Protein AF-A0A662U596-F1 (afdb_monomer_lite)

Structure (mmCIF, N/CA/C/O backbone):
data_AF-A0A662U596-F1
#
_entry.id   AF-A0A662U596-F1
#
loop_
_atom_site.group_PDB
_atom_site.id
_atom_site.type_symbol
_atom_site.label_atom_id
_atom_site.label_alt_id
_atom_site.label_comp_id
_atom_site.label_asym_id
_atom_site.label_entity_id
_atom_site.label_seq_id
_atom_site.pdbx_PDB_ins_code
_atom_site.Cartn_x
_atom_site.Cartn_y
_atom_site.Cartn_z
_atom_site.occupancy
_atom_site.B_iso_or_equiv
_atom_site.auth_seq_id
_atom_site.auth_comp_id
_atom_site.auth_asym_id
_atom_site.auth_atom_id
_atom_site.pdbx_PDB_model_num
ATOM 1 N N . MET A 1 1 ? 30.416 16.112 -17.778 1.00 75.75 1 MET A N 1
ATOM 2 C CA . MET A 1 1 ? 29.421 15.021 -17.673 1.00 75.75 1 MET A CA 1
ATOM 3 C C . MET A 1 1 ? 28.102 15.541 -18.223 1.00 75.75 1 MET A C 1
ATOM 5 O O . MET A 1 1 ? 27.663 16.583 -17.757 1.00 75.75 1 MET A O 1
ATOM 9 N N . ARG A 1 2 ? 27.517 14.899 -19.242 1.00 86.69 2 ARG A N 1
ATOM 10 C CA . ARG A 1 2 ? 26.223 15.321 -19.804 1.00 86.69 2 ARG A CA 1
ATOM 11 C C . ARG A 1 2 ? 25.107 14.665 -18.990 1.00 86.69 2 ARG A C 1
ATOM 13 O O . ARG A 1 2 ? 25.130 13.453 -18.817 1.00 86.69 2 ARG A O 1
ATOM 20 N N . ILE A 1 3 ? 24.186 15.468 -18.464 1.00 90.62 3 ILE A N 1
ATOM 21 C CA . ILE A 1 3 ? 22.983 14.977 -17.785 1.00 90.62 3 ILE A CA 1
ATOM 22 C C . ILE A 1 3 ? 21.876 14.917 -18.838 1.00 90.62 3 ILE A C 1
ATOM 24 O O . ILE A 1 3 ? 21.585 15.923 -19.483 1.00 90.62 3 ILE A O 1
ATOM 28 N N . ASP A 1 4 ? 21.301 13.736 -19.038 1.00 89.69 4 ASP A N 1
ATOM 29 C CA . ASP A 1 4 ? 20.191 13.491 -19.959 1.00 89.69 4 ASP A CA 1
ATOM 30 C C . ASP A 1 4 ? 19.056 12.715 -19.265 1.00 89.69 4 ASP A C 1
ATOM 32 O O . ASP A 1 4 ? 19.137 12.374 -18.081 1.00 89.69 4 ASP A O 1
ATOM 36 N N . ALA A 1 5 ? 17.978 12.442 -20.004 1.00 78.69 5 ALA A N 1
ATOM 37 C CA . ALA A 1 5 ? 16.797 11.762 -19.479 1.00 78.69 5 ALA A CA 1
ATOM 38 C C . ALA A 1 5 ? 17.093 10.354 -18.926 1.00 78.69 5 ALA A C 1
ATOM 40 O O . ALA A 1 5 ? 16.439 9.927 -17.977 1.00 78.69 5 ALA A O 1
ATOM 41 N N . SER A 1 6 ? 18.086 9.640 -19.469 1.00 80.69 6 SER A N 1
ATOM 42 C CA . SER A 1 6 ? 18.482 8.316 -18.971 1.00 80.69 6 SER A CA 1
ATOM 43 C C . SER A 1 6 ? 19.108 8.423 -17.581 1.00 80.69 6 SER A C 1
ATOM 45 O O . SER A 1 6 ? 18.737 7.682 -16.669 1.00 80.69 6 SER A O 1
ATOM 47 N N . VAL A 1 7 ? 19.995 9.406 -17.388 1.00 84.44 7 VAL A N 1
ATOM 48 C CA . VAL A 1 7 ? 20.622 9.681 -16.086 1.00 84.44 7 VAL A CA 1
ATOM 49 C C . VAL A 1 7 ? 19.566 10.033 -15.035 1.00 84.44 7 VAL A C 1
ATOM 51 O O . VAL A 1 7 ? 19.577 9.461 -13.943 1.00 84.44 7 VAL A O 1
ATOM 54 N N . VAL A 1 8 ? 18.625 10.917 -15.380 1.00 80.69 8 VAL A N 1
ATOM 55 C CA . VAL A 1 8 ? 17.535 11.339 -14.484 1.00 80.69 8 VAL A CA 1
ATOM 56 C C . VAL A 1 8 ? 1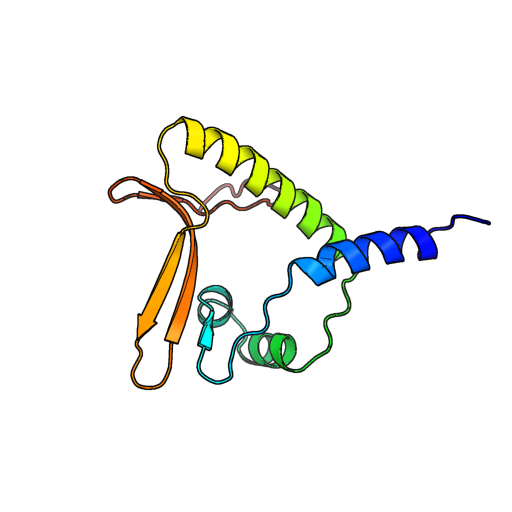6.602 10.169 -14.144 1.00 80.69 8 VAL A C 1
ATOM 58 O O . VAL A 1 8 ? 16.329 9.926 -12.968 1.00 80.69 8 VAL A O 1
ATOM 61 N N . ASN A 1 9 ? 16.176 9.375 -15.133 1.00 77.00 9 ASN A N 1
ATOM 62 C CA . ASN A 1 9 ? 15.366 8.170 -14.898 1.00 77.00 9 ASN A CA 1
ATOM 63 C C . ASN A 1 9 ? 16.097 7.152 -14.009 1.00 77.00 9 ASN A C 1
ATOM 65 O O . ASN A 1 9 ? 15.488 6.517 -13.147 1.00 77.00 9 ASN A O 1
ATOM 69 N N . GLY A 1 10 ? 17.419 7.038 -14.158 1.00 79.00 10 GLY A N 1
ATOM 70 C CA . GLY A 1 10 ? 18.256 6.215 -13.293 1.00 79.00 10 GLY A CA 1
ATOM 71 C C . GLY A 1 10 ? 18.214 6.635 -11.819 1.00 79.00 10 GLY A C 1
ATOM 72 O O . GLY A 1 10 ? 18.292 5.773 -10.942 1.00 79.00 10 GLY A O 1
ATOM 73 N N . TRP A 1 11 ? 18.062 7.928 -11.513 1.00 84.38 11 TRP A N 1
ATOM 74 C CA . TRP A 1 11 ? 17.896 8.402 -10.134 1.00 84.38 11 TRP A CA 1
ATOM 75 C C . TRP A 1 11 ? 16.534 8.020 -9.552 1.00 84.38 11 TRP A C 1
ATOM 77 O O . TRP A 1 11 ? 16.487 7.515 -8.431 1.00 84.38 11 TRP A O 1
ATOM 87 N N . PHE A 1 12 ? 15.452 8.164 -10.321 1.00 76.75 12 PHE A N 1
ATOM 88 C CA . PHE A 1 12 ? 14.113 7.736 -9.898 1.00 76.75 12 PHE A CA 1
ATOM 89 C C . PHE A 1 12 ? 14.047 6.232 -9.623 1.00 76.75 12 PHE A C 1
ATOM 91 O O . PHE A 1 12 ? 13.534 5.815 -8.586 1.00 76.75 12 PHE A O 1
ATOM 98 N N . ILE A 1 13 ? 14.643 5.413 -10.496 1.00 73.75 13 ILE A N 1
ATOM 99 C CA . ILE A 1 13 ? 14.717 3.960 -10.296 1.00 73.75 13 ILE A CA 1
ATOM 100 C C . ILE A 1 13 ? 15.458 3.617 -8.998 1.00 73.75 13 ILE A C 1
ATOM 102 O O . ILE A 1 13 ? 15.009 2.763 -8.233 1.00 73.75 13 ILE A O 1
ATOM 106 N N . LYS A 1 14 ? 16.581 4.294 -8.722 1.00 77.06 14 LYS A N 1
ATOM 107 C CA . LYS A 1 14 ? 17.355 4.099 -7.486 1.00 77.06 14 LYS A CA 1
ATOM 108 C C . LYS A 1 14 ? 16.583 4.519 -6.236 1.00 77.06 14 LYS A C 1
ATOM 110 O O . LYS A 1 14 ? 16.731 3.863 -5.210 1.00 77.06 14 LYS A O 1
ATOM 115 N N . ALA A 1 15 ? 15.792 5.588 -6.311 1.00 77.12 15 ALA A N 1
ATOM 116 C CA . ALA A 1 15 ? 14.938 6.020 -5.210 1.00 77.12 15 ALA A CA 1
ATOM 117 C C . ALA A 1 15 ? 13.840 4.980 -4.922 1.00 77.12 15 ALA A C 1
ATOM 119 O O . ALA A 1 15 ? 13.724 4.528 -3.788 1.00 77.12 15 ALA A O 1
ATOM 120 N N . LEU A 1 16 ? 13.135 4.510 -5.959 1.00 72.19 16 LEU A N 1
ATOM 121 C CA . LEU A 1 16 ? 12.076 3.496 -5.844 1.00 72.19 16 LEU A CA 1
ATOM 122 C C . LEU A 1 16 ? 12.580 2.145 -5.327 1.00 72.19 16 LEU A C 1
ATOM 124 O O . LEU A 1 16 ? 11.883 1.461 -4.584 1.00 72.19 16 LEU A O 1
ATOM 128 N N . ALA A 1 17 ? 13.796 1.743 -5.701 1.00 68.69 17 ALA A N 1
ATOM 129 C CA . ALA A 1 17 ? 14.366 0.472 -5.262 1.00 68.69 17 ALA A CA 1
ATOM 130 C C . ALA A 1 17 ? 14.555 0.383 -3.735 1.00 68.69 17 ALA A C 1
ATOM 132 O O . ALA A 1 17 ? 14.607 -0.722 -3.201 1.00 68.69 17 ALA A O 1
ATOM 133 N N . ARG A 1 18 ? 14.649 1.519 -3.028 1.00 64.88 18 ARG A N 1
ATOM 134 C CA . ARG A 1 18 ? 14.794 1.555 -1.561 1.00 64.88 18 ARG A CA 1
ATOM 135 C C . ARG A 1 18 ? 13.496 1.249 -0.817 1.00 64.88 18 ARG A C 1
ATOM 137 O O . ARG A 1 18 ? 13.557 0.868 0.344 1.00 64.88 18 ARG A O 1
ATOM 144 N N . GLU A 1 19 ? 12.351 1.401 -1.476 1.00 65.06 19 GLU A N 1
ATOM 145 C CA . GLU A 1 19 ? 11.030 1.180 -0.877 1.00 65.06 19 GLU A CA 1
ATOM 146 C C . GLU A 1 19 ? 10.550 -0.275 -1.030 1.00 65.06 19 GLU A C 1
ATOM 148 O O . GLU A 1 19 ? 9.531 -0.664 -0.462 1.00 65.06 19 GLU A O 1
ATOM 153 N N . TYR A 1 20 ? 11.278 -1.113 -1.779 1.00 65.00 20 TYR A N 1
ATOM 154 C CA . TYR A 1 20 ? 10.876 -2.497 -2.011 1.00 65.00 20 TYR A CA 1
ATOM 155 C C . TYR A 1 20 ? 11.204 -3.397 -0.820 1.00 65.00 20 TYR A C 1
ATOM 157 O O . TYR A 1 20 ? 12.366 -3.630 -0.485 1.00 65.00 20 TYR A O 1
ATOM 165 N N . ARG A 1 21 ? 10.161 -3.980 -0.227 1.00 67.62 21 ARG A N 1
ATOM 166 C CA . ARG A 1 21 ? 10.288 -5.045 0.768 1.00 67.62 21 ARG A CA 1
ATOM 167 C C . ARG A 1 21 ? 10.227 -6.408 0.083 1.00 67.62 21 ARG A C 1
ATOM 169 O O . ARG A 1 21 ? 9.312 -6.680 -0.688 1.00 67.62 21 ARG A O 1
ATOM 176 N N . LEU A 1 22 ? 11.179 -7.279 0.405 1.00 67.88 22 LEU A N 1
ATOM 177 C CA . LEU A 1 22 ? 11.106 -8.694 0.052 1.00 67.88 22 LEU A CA 1
ATOM 178 C C . LEU A 1 22 ? 10.349 -9.429 1.161 1.00 67.88 22 LEU A C 1
ATOM 180 O O . LEU A 1 22 ? 10.784 -9.429 2.312 1.00 67.88 22 LEU A O 1
ATOM 184 N N . PHE A 1 23 ? 9.206 -10.019 0.820 1.00 71.69 23 PHE A N 1
ATOM 185 C CA . PHE A 1 23 ? 8.462 -10.891 1.728 1.00 71.69 23 PHE A CA 1
ATOM 186 C C . PHE A 1 23 ? 9.111 -12.272 1.779 1.00 71.69 23 PHE A C 1
ATOM 188 O O . PHE A 1 23 ? 9.638 -12.763 0.777 1.00 71.69 23 PHE A O 1
ATOM 195 N N . THR A 1 24 ? 9.060 -12.911 2.946 1.00 79.38 24 THR A N 1
ATOM 196 C CA . THR A 1 24 ? 9.466 -14.317 3.073 1.00 79.38 24 THR A CA 1
ATOM 197 C C . THR A 1 24 ? 8.470 -15.239 2.358 1.00 79.38 24 THR A C 1
ATOM 199 O O . THR A 1 24 ? 7.358 -14.837 2.006 1.00 79.38 24 THR A O 1
ATOM 202 N N . SER A 1 25 ? 8.843 -16.505 2.142 1.00 80.75 25 SER A N 1
ATOM 203 C CA . SER A 1 25 ? 7.982 -17.470 1.445 1.00 80.75 25 SER A CA 1
ATOM 204 C C . SER A 1 25 ? 6.660 -17.752 2.160 1.00 80.75 25 SER A C 1
ATOM 206 O O . SER A 1 25 ? 5.725 -18.166 1.490 1.00 80.75 25 SER A O 1
ATOM 208 N N . SER A 1 26 ? 6.571 -17.526 3.476 1.00 89.75 26 SER A N 1
ATOM 209 C CA . SER A 1 26 ? 5.369 -17.749 4.295 1.00 89.75 26 SER A CA 1
ATOM 210 C C . SER A 1 26 ? 4.621 -16.463 4.666 1.00 89.75 26 SER A C 1
ATOM 212 O O . SER A 1 26 ? 3.657 -16.505 5.428 1.00 89.75 26 SER A O 1
ATOM 214 N N . GLU A 1 27 ? 5.035 -15.310 4.138 1.00 93.31 27 GLU A N 1
ATOM 215 C CA . GLU A 1 27 ? 4.332 -14.040 4.325 1.00 93.31 27 GLU A CA 1
ATOM 216 C C . GLU A 1 27 ? 3.465 -13.725 3.107 1.00 93.31 27 GLU A C 1
ATOM 218 O O . GLU A 1 27 ? 3.879 -13.913 1.961 1.00 93.31 27 GLU A O 1
ATOM 223 N N . ILE A 1 28 ? 2.265 -13.213 3.358 1.00 92.38 28 ILE A N 1
ATOM 224 C CA . ILE A 1 28 ? 1.335 -12.683 2.362 1.00 92.38 28 ILE A CA 1
ATOM 225 C C . ILE A 1 28 ? 1.019 -11.258 2.786 1.00 92.38 28 ILE A C 1
ATOM 227 O O . ILE A 1 28 ? 0.561 -11.050 3.903 1.00 92.38 28 ILE A O 1
ATOM 231 N N . SER A 1 29 ? 1.278 -10.264 1.940 1.00 92.00 29 SER A N 1
ATOM 232 C CA . SER A 1 29 ? 0.869 -8.900 2.275 1.00 92.00 29 SER A CA 1
ATOM 233 C C . SER A 1 29 ? -0.634 -8.701 2.073 1.00 92.00 29 SER A C 1
ATOM 235 O O . SER A 1 29 ? -1.217 -9.298 1.168 1.00 92.00 29 SER A O 1
ATOM 237 N N . VAL A 1 30 ? -1.267 -7.823 2.857 1.00 92.25 30 VAL A N 1
ATOM 238 C CA . VAL A 1 30 ? -2.678 -7.430 2.650 1.00 92.25 30 VAL A CA 1
ATOM 239 C C . VAL A 1 30 ? -2.899 -6.927 1.219 1.00 92.25 30 VAL A C 1
ATOM 241 O O . VAL A 1 30 ? -3.875 -7.304 0.576 1.00 92.25 30 VAL A O 1
ATOM 244 N N . THR A 1 31 ? -1.942 -6.176 0.668 1.00 89.25 3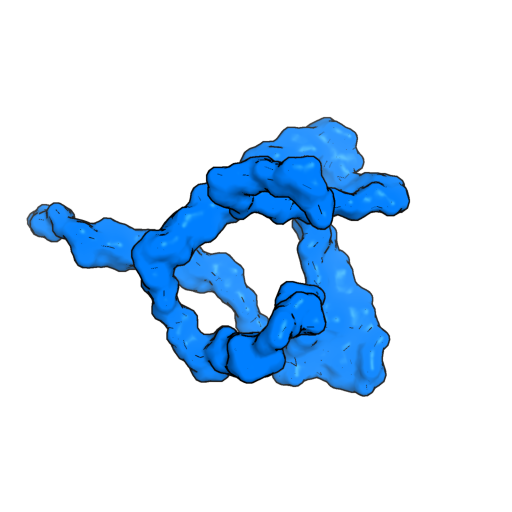1 THR A N 1
ATOM 245 C CA . THR A 1 31 ? -1.961 -5.711 -0.727 1.00 89.25 31 THR A CA 1
ATOM 246 C C . THR A 1 31 ? -1.980 -6.858 -1.739 1.00 89.25 31 THR A C 1
ATOM 248 O O . THR A 1 31 ? -2.651 -6.764 -2.765 1.00 89.25 31 THR A O 1
ATOM 251 N N . GLU A 1 32 ? -1.250 -7.947 -1.484 1.00 90.25 32 GLU A N 1
ATOM 252 C CA . GLU A 1 32 ? -1.285 -9.138 -2.339 1.00 90.25 32 GLU A CA 1
ATOM 253 C C . GLU A 1 32 ? -2.583 -9.924 -2.171 1.00 90.25 32 GLU A C 1
ATOM 255 O O . GLU A 1 32 ? -3.142 -10.369 -3.171 1.00 90.25 32 GLU A O 1
ATOM 260 N N . ALA A 1 33 ? -3.069 -10.066 -0.937 1.00 90.38 33 ALA A N 1
ATOM 261 C CA . ALA A 1 33 ? -4.306 -10.779 -0.631 1.00 90.38 33 ALA A CA 1
ATOM 262 C C . ALA A 1 33 ? -5.540 -10.096 -1.247 1.00 90.38 33 ALA A C 1
ATOM 264 O O . ALA A 1 33 ? -6.433 -10.777 -1.742 1.00 90.38 33 ALA A O 1
ATOM 265 N N . ALA A 1 34 ? -5.565 -8.760 -1.272 1.00 88.44 34 ALA A N 1
ATOM 266 C CA . ALA A 1 34 ? -6.636 -7.964 -1.872 1.00 88.44 34 ALA A CA 1
ATOM 267 C C . ALA A 1 34 ? -6.464 -7.741 -3.388 1.00 88.44 34 ALA A C 1
ATOM 269 O O . ALA A 1 34 ? -7.306 -7.108 -4.029 1.00 88.44 34 ALA A O 1
ATOM 270 N N . ALA A 1 35 ? -5.372 -8.216 -3.998 1.00 85.31 35 ALA A N 1
ATOM 271 C CA . ALA A 1 35 ? -5.134 -7.987 -5.415 1.00 85.31 35 ALA A CA 1
ATOM 272 C C . ALA A 1 35 ? -6.101 -8.820 -6.283 1.00 85.31 35 ALA A C 1
ATOM 274 O O . ALA A 1 35 ? -6.189 -10.033 -6.108 1.00 85.31 35 ALA A O 1
ATOM 275 N N . PRO A 1 36 ? -6.698 -8.244 -7.344 1.00 84.19 36 PRO A N 1
ATOM 276 C CA . PRO A 1 36 ? -7.584 -8.979 -8.254 1.00 84.19 36 PRO A CA 1
ATOM 277 C C . PRO A 1 36 ? -6.874 -10.066 -9.088 1.00 84.19 36 PRO A C 1
ATOM 279 O O . PRO A 1 36 ? -7.514 -10.759 -9.872 1.00 84.19 36 PRO A O 1
ATOM 282 N N . CYS A 1 37 ? -5.544 -10.206 -8.991 1.00 91.94 37 CYS A N 1
ATOM 283 C CA . CYS A 1 37 ? -4.766 -11.121 -9.826 1.00 91.94 37 CYS A CA 1
ATOM 284 C C . CYS A 1 37 ? -3.614 -11.783 -9.057 1.00 91.94 37 CYS A C 1
ATOM 286 O O . CYS A 1 37 ? -2.548 -11.191 -8.861 1.00 91.94 37 CYS A O 1
ATOM 288 N N . LEU A 1 38 ? -3.793 -13.065 -8.724 1.00 89.50 38 LEU A N 1
ATOM 289 C CA . LEU A 1 38 ? -2.780 -13.898 -8.061 1.00 89.50 38 LEU A CA 1
ATOM 290 C C . LEU A 1 38 ? -1.513 -14.080 -8.911 1.00 89.50 38 LEU A C 1
ATOM 292 O O . LEU A 1 38 ? -0.402 -14.096 -8.384 1.00 89.50 38 LEU A O 1
ATOM 296 N N . ARG A 1 39 ? -1.647 -14.146 -10.245 1.00 90.50 39 ARG A N 1
ATOM 297 C CA . ARG A 1 39 ? -0.484 -14.216 -11.151 1.00 90.50 39 ARG A CA 1
ATOM 298 C C . ARG A 1 39 ? 0.383 -12.962 -11.056 1.00 90.50 39 ARG A C 1
ATOM 300 O O . ARG A 1 39 ? 1.606 -13.063 -11.123 1.00 90.50 39 ARG A O 1
ATOM 307 N N . ARG A 1 40 ? -0.234 -11.786 -10.897 1.00 86.88 40 ARG A N 1
ATOM 308 C CA . ARG A 1 40 ? 0.485 -10.522 -10.700 1.00 86.88 40 ARG A CA 1
ATOM 309 C C . ARG A 1 40 ? 1.223 -10.527 -9.363 1.00 86.88 40 ARG A C 1
ATOM 311 O O . ARG A 1 40 ? 2.401 -10.192 -9.349 1.00 86.88 40 ARG A O 1
ATOM 318 N N . ALA A 1 41 ? 0.571 -10.968 -8.285 1.00 86.94 41 ALA A N 1
ATOM 319 C CA . ALA A 1 41 ? 1.212 -11.117 -6.976 1.00 86.94 41 ALA A CA 1
ATOM 320 C C . ALA A 1 41 ? 2.443 -12.043 -7.048 1.00 86.94 41 ALA A C 1
ATOM 322 O O . ALA A 1 41 ? 3.528 -11.656 -6.624 1.00 86.94 41 ALA A O 1
ATOM 323 N N . TYR A 1 42 ? 2.320 -13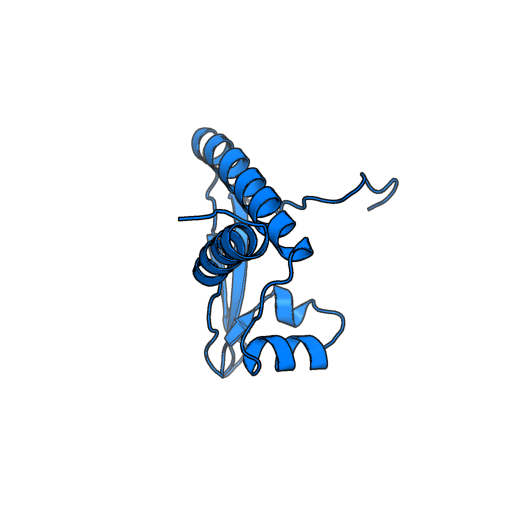.207 -7.698 1.00 87.19 42 TYR A N 1
ATOM 324 C CA . TYR A 1 42 ? 3.451 -14.113 -7.923 1.00 87.19 42 TYR A CA 1
ATOM 325 C C . TYR A 1 42 ? 4.607 -13.440 -8.682 1.00 87.19 42 TYR A C 1
ATOM 327 O O . TYR A 1 42 ? 5.751 -13.476 -8.228 1.00 87.19 42 TYR A O 1
ATOM 335 N N . TYR A 1 43 ? 4.332 -12.787 -9.818 1.00 85.88 43 TYR A N 1
ATOM 336 C CA . TYR A 1 43 ? 5.390 -12.149 -10.609 1.00 85.88 43 TYR A CA 1
ATOM 337 C C . TYR A 1 43 ? 6.051 -10.961 -9.907 1.00 85.88 43 TYR A C 1
ATOM 339 O O . TYR A 1 43 ? 7.244 -10.756 -10.121 1.00 85.88 43 TYR A O 1
ATOM 347 N N . ASN A 1 44 ? 5.333 -10.237 -9.045 1.00 80.94 44 ASN A N 1
ATOM 348 C CA . ASN A 1 44 ? 5.917 -9.182 -8.215 1.00 80.94 44 ASN A CA 1
ATOM 349 C C . ASN A 1 44 ? 6.956 -9.726 -7.219 1.00 80.94 44 ASN A C 1
ATOM 351 O O . ASN A 1 44 ? 7.872 -8.995 -6.852 1.00 80.94 44 ASN A O 1
ATOM 355 N N . ARG A 1 45 ? 6.847 -10.999 -6.807 1.00 82.88 45 ARG A N 1
ATOM 356 C CA . ARG A 1 45 ? 7.825 -11.655 -5.921 1.00 82.88 45 ARG A CA 1
ATOM 357 C C . ARG A 1 45 ? 9.040 -12.197 -6.662 1.00 82.88 45 ARG A C 1
ATOM 359 O O . ARG A 1 45 ? 10.153 -12.104 -6.159 1.00 82.88 45 ARG A O 1
ATOM 366 N N . VAL A 1 46 ? 8.831 -12.814 -7.828 1.00 81.94 46 VAL A N 1
ATOM 367 C CA . VAL A 1 46 ? 9.897 -13.572 -8.512 1.00 81.94 46 VAL A CA 1
ATOM 368 C C . VAL A 1 46 ? 10.654 -12.772 -9.567 1.00 81.94 46 VAL A C 1
ATOM 370 O O . VAL A 1 46 ? 11.750 -13.168 -9.963 1.00 81.94 46 VAL A O 1
ATOM 373 N N . ARG A 1 47 ? 10.092 -11.667 -10.071 1.00 77.25 47 ARG A N 1
ATOM 374 C CA . ARG A 1 47 ? 10.777 -10.830 -11.064 1.00 77.25 47 ARG A CA 1
ATOM 375 C C . ARG A 1 47 ? 11.563 -9.724 -10.384 1.00 77.25 47 ARG A C 1
ATOM 377 O O . ARG A 1 47 ? 11.113 -9.117 -9.418 1.00 77.25 47 ARG A O 1
ATOM 384 N N . ARG A 1 48 ? 12.716 -9.393 -10.968 1.00 66.94 48 ARG A N 1
ATOM 385 C CA . ARG A 1 48 ? 13.422 -8.155 -10.642 1.00 66.94 48 ARG A CA 1
ATOM 386 C C . ARG A 1 48 ? 12.505 -6.984 -10.990 1.00 66.94 48 ARG A C 1
ATOM 388 O O . ARG A 1 48 ? 12.165 -6.810 -12.159 1.00 66.94 48 ARG A O 1
ATOM 395 N N . TYR A 1 49 ? 12.107 -6.208 -9.987 1.00 68.25 49 TYR A N 1
ATOM 396 C CA . TYR A 1 49 ? 11.344 -4.989 -10.215 1.00 68.25 49 TYR A CA 1
ATOM 397 C C . TYR A 1 49 ? 12.197 -4.008 -11.024 1.00 68.25 49 TYR A C 1
ATOM 399 O O . TYR A 1 49 ? 13.308 -3.651 -10.624 1.00 68.25 49 TYR A O 1
ATOM 407 N N . ILE A 1 50 ? 11.687 -3.615 -12.188 1.00 69.50 50 ILE A N 1
ATOM 408 C CA . ILE A 1 50 ? 12.260 -2.569 -13.031 1.00 69.50 50 ILE A CA 1
ATOM 409 C C . ILE A 1 50 ? 11.224 -1.450 -13.028 1.00 69.50 50 ILE A C 1
ATOM 411 O O . ILE A 1 50 ? 10.217 -1.580 -13.726 1.00 69.50 50 ILE A O 1
ATOM 415 N N . PRO A 1 51 ? 11.428 -0.394 -12.224 1.00 67.12 51 PRO A N 1
ATOM 416 C CA . PRO A 1 51 ? 10.481 0.698 -12.165 1.00 67.12 51 PRO A CA 1
ATOM 417 C C . PRO A 1 51 ? 10.376 1.378 -13.530 1.00 67.12 51 PRO A C 1
ATOM 419 O O . PRO A 1 51 ? 11.384 1.729 -14.148 1.00 67.12 51 PRO A O 1
ATOM 422 N N . THR A 1 52 ? 9.153 1.568 -13.997 1.00 71.06 52 THR A N 1
ATOM 423 C CA . THR A 1 52 ? 8.849 2.352 -15.193 1.00 71.06 52 THR A CA 1
ATOM 424 C C . THR A 1 52 ? 8.864 3.853 -14.867 1.00 71.06 52 THR A C 1
ATOM 426 O O . THR A 1 52 ? 8.658 4.232 -13.714 1.00 71.06 52 THR A O 1
ATOM 429 N N . PRO A 1 53 ? 9.048 4.748 -15.856 1.00 68.38 53 PRO A N 1
ATOM 430 C CA . PRO A 1 53 ? 8.961 6.192 -15.620 1.00 68.38 53 PRO A CA 1
ATOM 431 C C . PRO A 1 53 ? 7.629 6.638 -14.997 1.00 68.38 53 PRO A C 1
ATOM 433 O O . PRO A 1 53 ? 7.611 7.539 -14.168 1.00 68.38 53 PRO A O 1
ATOM 436 N N . VAL A 1 54 ? 6.519 5.970 -15.329 1.00 68.94 54 VAL A N 1
ATOM 437 C CA . VAL A 1 54 ? 5.200 6.239 -14.726 1.00 68.94 54 VAL A CA 1
ATOM 438 C C . VAL A 1 54 ? 5.182 5.877 -13.239 1.00 68.94 54 VAL A C 1
ATOM 440 O O . VAL A 1 54 ? 4.540 6.550 -12.439 1.00 68.94 54 VAL A O 1
ATOM 443 N N . GLU A 1 55 ? 5.942 4.861 -12.831 1.00 70.62 55 GLU A N 1
ATOM 444 C CA . GLU A 1 55 ? 6.073 4.491 -11.422 1.00 70.62 55 GLU A CA 1
ATOM 445 C C . GLU A 1 55 ? 6.866 5.513 -10.604 1.00 70.62 55 GLU A C 1
ATOM 447 O O . GLU A 1 55 ? 6.777 5.474 -9.381 1.00 70.62 55 GLU A O 1
ATOM 452 N N . ALA A 1 56 ? 7.546 6.485 -11.227 1.00 69.88 56 ALA A N 1
ATOM 453 C CA . ALA A 1 56 ? 8.091 7.638 -10.509 1.00 69.88 56 ALA A CA 1
ATOM 454 C C . ALA A 1 56 ? 6.992 8.466 -9.818 1.00 69.88 56 ALA A C 1
ATOM 456 O O . ALA A 1 56 ? 7.249 9.060 -8.773 1.00 69.88 56 ALA A O 1
ATOM 457 N N . LEU A 1 57 ? 5.747 8.438 -10.317 1.00 73.19 57 LEU A N 1
ATOM 458 C CA . LEU A 1 57 ? 4.602 9.053 -9.634 1.00 73.19 57 LEU A CA 1
ATOM 459 C C . LEU A 1 57 ? 4.328 8.415 -8.264 1.00 73.19 57 LEU A C 1
ATOM 461 O O . LEU A 1 57 ? 3.812 9.088 -7.374 1.00 73.19 57 LEU A O 1
ATOM 465 N N . LYS A 1 58 ? 4.728 7.151 -8.046 1.00 76.31 58 LYS A N 1
ATOM 466 C CA . LYS A 1 58 ? 4.611 6.504 -6.730 1.00 76.31 58 LYS A CA 1
ATOM 467 C C . LYS A 1 58 ? 5.452 7.217 -5.670 1.00 76.31 58 LYS A C 1
ATOM 469 O O . LYS A 1 58 ? 5.017 7.273 -4.530 1.00 76.31 58 LYS A O 1
ATOM 474 N N . ILE A 1 59 ? 6.587 7.827 -6.041 1.00 77.81 59 ILE A N 1
ATOM 475 C CA . ILE A 1 59 ? 7.392 8.645 -5.112 1.00 77.81 59 ILE A CA 1
ATOM 476 C C . ILE A 1 59 ? 6.593 9.863 -4.653 1.00 77.81 59 ILE A C 1
ATOM 478 O O . ILE A 1 59 ? 6.646 10.231 -3.483 1.00 77.81 59 ILE A O 1
ATOM 482 N N . ILE A 1 60 ? 5.842 10.489 -5.563 1.00 81.38 60 ILE A N 1
ATOM 483 C CA . ILE A 1 60 ? 5.002 11.641 -5.226 1.00 81.38 60 ILE A CA 1
ATOM 484 C C . ILE A 1 60 ? 3.920 11.204 -4.236 1.00 81.38 60 ILE A C 1
ATOM 486 O O . ILE A 1 60 ? 3.782 11.829 -3.190 1.00 81.38 60 ILE A O 1
ATOM 490 N N . GLY A 1 61 ? 3.226 10.096 -4.515 1.00 83.38 61 GLY A N 1
ATOM 491 C CA . GLY A 1 61 ? 2.245 9.521 -3.588 1.00 83.38 61 GLY A CA 1
ATOM 492 C C . GLY A 1 61 ? 2.850 9.182 -2.219 1.00 83.38 61 GLY A C 1
ATOM 493 O O . GLY A 1 61 ? 2.340 9.629 -1.198 1.00 83.38 61 GLY A O 1
ATOM 494 N N . SER A 1 62 ? 3.992 8.486 -2.195 1.00 84.06 62 SER A N 1
ATOM 495 C CA . SER A 1 62 ? 4.754 8.149 -0.977 1.00 84.06 62 SER A CA 1
ATOM 496 C C . SER A 1 62 ? 5.112 9.402 -0.162 1.00 84.06 62 SER A C 1
ATOM 498 O O . SER A 1 62 ? 4.945 9.448 1.061 1.00 84.06 62 SER A O 1
ATOM 500 N N . ARG A 1 63 ? 5.517 10.485 -0.838 1.00 88.62 63 ARG A N 1
ATOM 501 C CA . ARG A 1 63 ? 5.821 11.760 -0.182 1.00 88.62 63 ARG A CA 1
ATOM 502 C C . ARG A 1 63 ? 4.577 12.439 0.386 1.00 88.62 63 ARG A C 1
ATOM 504 O O . ARG A 1 63 ? 4.661 12.994 1.478 1.00 88.62 63 ARG A O 1
ATOM 511 N N . VAL A 1 64 ? 3.450 12.395 -0.325 1.00 89.81 64 VAL A N 1
ATOM 512 C CA . VAL A 1 64 ? 2.166 12.916 0.171 1.00 89.81 64 VAL A CA 1
ATOM 513 C C . VAL A 1 64 ? 1.741 12.168 1.436 1.00 89.81 64 VAL A C 1
ATOM 515 O O . VAL A 1 64 ? 1.436 12.822 2.431 1.00 89.81 64 VAL A O 1
ATOM 518 N N . HIS A 1 65 ? 1.813 10.830 1.442 1.00 91.50 65 HIS A N 1
ATOM 519 C CA . HIS A 1 65 ? 1.547 10.021 2.641 1.00 91.50 65 HIS A CA 1
ATOM 520 C C . HIS A 1 65 ? 2.442 10.459 3.805 1.00 91.50 65 HIS A C 1
ATOM 522 O O . HIS A 1 65 ? 1.937 10.778 4.877 1.00 91.50 65 HIS A O 1
ATOM 528 N N . SER A 1 66 ? 3.755 10.565 3.570 1.00 91.19 66 SER A N 1
ATOM 529 C CA . SER A 1 66 ? 4.726 10.939 4.609 1.00 91.19 66 SER A CA 1
ATOM 530 C C . SER A 1 66 ? 4.397 12.287 5.264 1.00 91.19 66 SER A C 1
ATOM 532 O O . SER A 1 66 ? 4.448 12.412 6.484 1.00 91.19 66 SER A O 1
ATOM 534 N N . VAL A 1 67 ? 4.029 13.296 4.464 1.00 94.69 67 VAL A N 1
ATOM 535 C CA . VAL A 1 67 ? 3.683 14.637 4.969 1.00 94.69 67 VAL A CA 1
ATOM 536 C C . VAL A 1 67 ? 2.397 14.607 5.800 1.00 94.69 67 VAL A C 1
ATOM 538 O O . VAL A 1 67 ? 2.339 15.224 6.860 1.00 94.69 67 VAL A O 1
ATOM 541 N N . ILE A 1 68 ? 1.371 13.873 5.359 1.00 94.69 68 ILE A N 1
ATOM 542 C CA . ILE A 1 68 ? 0.112 13.744 6.111 1.00 94.69 68 ILE A CA 1
ATOM 543 C C . ILE A 1 68 ? 0.348 12.992 7.428 1.00 94.69 68 ILE A C 1
ATOM 545 O O . ILE A 1 68 ? -0.129 13.417 8.478 1.00 94.69 68 ILE A O 1
ATOM 549 N N . GLN A 1 69 ? 1.13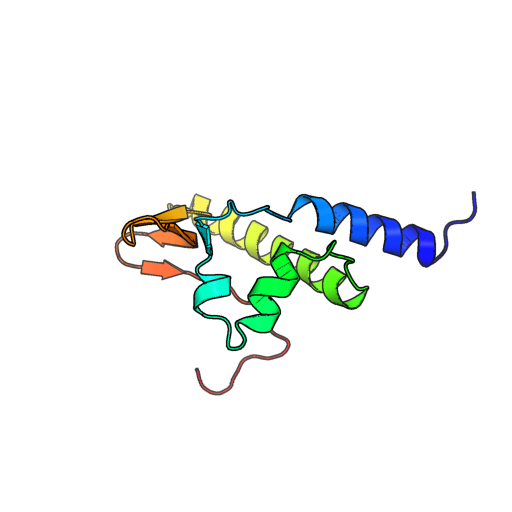1 11.913 7.397 1.00 94.94 69 GLN A N 1
ATOM 550 C CA . GLN A 1 69 ? 1.488 11.140 8.587 1.00 94.94 69 GLN A CA 1
ATOM 551 C C . GLN A 1 69 ? 2.259 11.978 9.621 1.00 94.94 69 GLN A C 1
ATOM 553 O O . GLN A 1 69 ? 2.068 11.788 10.820 1.00 94.94 69 GLN A O 1
ATOM 558 N N . GLU A 1 70 ? 3.109 12.919 9.196 1.00 96.19 70 GLU A N 1
ATOM 559 C CA . GLU A 1 70 ? 3.777 13.855 10.113 1.00 96.19 70 GLU A CA 1
ATOM 560 C C . GLU A 1 70 ? 2.777 14.744 10.865 1.00 96.19 70 GLU A C 1
ATOM 562 O O . GLU A 1 70 ? 2.909 14.903 12.080 1.00 96.19 70 GLU A O 1
ATOM 567 N N . VAL A 1 71 ? 1.755 15.263 10.175 1.00 96.88 71 VAL A N 1
ATOM 568 C CA . VAL A 1 71 ? 0.673 16.041 10.803 1.00 96.88 71 VAL A CA 1
ATOM 569 C C . VAL A 1 71 ? -0.110 15.170 11.784 1.00 96.88 71 VAL A C 1
ATOM 571 O O . VAL A 1 71 ? -0.274 15.544 12.942 1.00 96.88 71 VAL A O 1
ATOM 574 N N . LEU A 1 72 ? -0.536 13.978 11.359 1.00 97.31 72 LEU A N 1
ATOM 575 C CA . LEU A 1 72 ? -1.327 13.075 12.198 1.00 97.31 72 LEU A CA 1
ATOM 576 C C . LEU A 1 72 ? -0.577 12.612 13.446 1.00 97.31 72 LEU A C 1
ATOM 578 O O . LEU A 1 72 ? -1.174 12.517 14.517 1.00 97.31 72 LEU A O 1
ATOM 582 N N . ARG A 1 73 ? 0.737 12.396 13.344 1.00 96.38 73 ARG A N 1
ATOM 583 C CA . ARG A 1 73 ? 1.576 12.114 14.512 1.00 96.38 73 ARG A CA 1
ATOM 584 C C . ARG A 1 73 ? 1.506 13.251 15.538 1.00 96.38 73 ARG A C 1
ATOM 586 O O . ARG A 1 73 ? 1.448 12.981 16.733 1.00 96.38 73 ARG A O 1
ATOM 593 N N . GLY A 1 74 ? 1.478 14.508 15.084 1.00 96.44 74 GLY A N 1
ATOM 594 C CA . GLY A 1 74 ? 1.278 15.682 15.944 1.00 96.44 74 GLY A CA 1
ATOM 595 C C . GLY A 1 74 ? -0.102 15.729 16.613 1.00 96.44 74 GLY A C 1
ATOM 596 O O . GLY A 1 74 ? -0.217 16.181 17.747 1.00 96.44 74 GLY A O 1
ATOM 597 N N . GLU A 1 75 ? -1.120 15.178 15.955 1.00 96.81 75 GLU A N 1
ATOM 598 C CA . GLU A 1 75 ? -2.502 15.047 16.450 1.00 96.81 75 GLU A CA 1
ATOM 599 C C . GLU A 1 75 ? -2.733 13.767 17.293 1.00 96.81 75 GLU A C 1
ATOM 601 O O . GLU A 1 75 ? -3.871 13.394 17.615 1.00 96.81 75 GLU A O 1
ATOM 606 N N . GLY A 1 76 ? -1.655 13.058 17.647 1.00 96.62 76 GLY A N 1
ATOM 607 C CA . GLY A 1 76 ? -1.688 11.871 18.502 1.00 96.62 76 GLY A CA 1
ATOM 608 C C . GLY A 1 76 ? -2.180 10.596 17.815 1.00 96.62 76 GLY A C 1
ATOM 609 O O . GLY A 1 76 ? -2.795 9.764 18.475 1.00 96.62 76 GLY A O 1
ATOM 610 N N . TRP A 1 77 ? -1.966 10.457 16.505 1.00 98.19 77 TRP A N 1
ATOM 611 C CA . TRP A 1 77 ? -2.185 9.200 15.783 1.00 98.19 77 TRP A CA 1
ATOM 612 C C . TRP A 1 77 ? -0.927 8.331 15.777 1.00 98.19 77 TRP A C 1
ATOM 614 O O . TRP A 1 77 ? 0.189 8.837 15.612 1.00 98.19 77 TRP A O 1
ATOM 624 N N . ASP A 1 78 ? -1.122 7.016 15.838 1.00 97.44 78 ASP A N 1
ATOM 625 C CA . ASP A 1 78 ? -0.075 6.046 15.534 1.00 97.44 78 ASP A CA 1
ATOM 626 C C . ASP A 1 78 ? 0.006 5.870 14.016 1.00 97.44 78 ASP A C 1
ATOM 628 O O . ASP A 1 78 ? -0.987 5.549 13.371 1.00 97.44 78 ASP A O 1
ATOM 632 N N . VAL A 1 79 ? 1.178 6.086 13.418 1.00 96.44 79 VAL A N 1
ATOM 633 C CA . VAL A 1 79 ? 1.361 6.031 11.955 1.00 96.44 79 VAL A CA 1
ATOM 634 C C . VAL A 1 79 ? 2.249 4.865 11.540 1.00 96.44 79 VAL A C 1
ATOM 636 O O . VAL A 1 79 ? 3.118 4.445 12.305 1.00 96.44 79 VAL A O 1
ATOM 639 N N . GLU A 1 80 ? 2.063 4.366 10.315 1.00 92.38 80 GLU A N 1
ATOM 640 C CA . GLU A 1 80 ? 2.819 3.233 9.755 1.00 92.38 80 GLU A CA 1
ATOM 641 C C . GLU A 1 80 ? 2.718 1.956 10.623 1.00 92.38 80 GLU A C 1
ATOM 643 O O . GLU A 1 80 ? 3.688 1.208 10.803 1.00 92.38 80 GLU A O 1
ATOM 648 N N . VAL A 1 81 ? 1.527 1.691 11.169 1.00 94.94 81 VAL A N 1
ATOM 649 C CA . VAL A 1 81 ? 1.281 0.623 12.149 1.00 94.94 81 VAL A CA 1
ATOM 650 C C . VAL A 1 81 ? 1.290 -0.742 11.467 1.00 94.94 81 VAL A C 1
ATOM 652 O O . VAL A 1 81 ? 0.424 -1.066 10.653 1.00 94.94 81 VAL A O 1
ATOM 655 N N . GLY A 1 82 ? 2.286 -1.565 11.799 1.00 93.62 82 GLY A N 1
ATOM 656 C CA . GLY A 1 82 ? 2.403 -2.929 11.291 1.00 93.62 82 GLY A CA 1
ATOM 657 C C . GLY A 1 82 ? 1.373 -3.871 11.916 1.00 93.62 82 GLY A C 1
ATOM 658 O O . GLY A 1 82 ? 1.247 -3.934 13.134 1.00 93.62 82 GLY A O 1
ATOM 659 N N . VAL A 1 83 ? 0.696 -4.658 11.081 1.00 92.19 83 VAL A N 1
ATOM 660 C CA . VAL A 1 83 ? -0.284 -5.670 11.502 1.00 92.19 83 VAL A CA 1
ATOM 661 C C . VAL A 1 83 ? 0.161 -7.041 11.002 1.00 92.19 83 VAL A C 1
ATOM 663 O O . VAL A 1 83 ? 0.686 -7.166 9.894 1.00 92.19 83 VAL A O 1
ATOM 666 N N . SER A 1 84 ? -0.034 -8.077 11.816 1.00 94.88 84 SER A N 1
ATOM 667 C CA . SER A 1 84 ? 0.266 -9.462 11.454 1.00 94.88 84 SER A CA 1
ATOM 668 C C . SER A 1 84 ? -0.818 -10.388 11.990 1.00 94.88 84 SER A C 1
ATOM 670 O O . SER A 1 84 ? -1.092 -10.384 13.186 1.00 94.88 84 SER A O 1
ATOM 672 N N . ILE A 1 85 ? -1.385 -11.214 11.114 1.00 95.94 85 ILE A N 1
ATOM 673 C CA . ILE A 1 85 ? -2.381 -12.237 11.443 1.00 95.94 85 ILE A CA 1
ATOM 674 C C . ILE A 1 85 ? -1.789 -13.605 11.090 1.00 95.94 85 ILE A C 1
ATOM 676 O O . ILE A 1 85 ? -1.298 -13.801 9.976 1.00 95.94 85 ILE A O 1
ATOM 680 N N . ASP A 1 86 ? -1.811 -14.539 12.040 1.00 95.81 86 ASP A N 1
ATOM 681 C CA . ASP A 1 86 ? -1.422 -15.934 11.809 1.00 95.81 86 ASP A CA 1
ATOM 682 C C . ASP A 1 86 ? -2.565 -16.691 11.118 1.00 95.81 86 ASP A C 1
ATOM 684 O O . ASP A 1 86 ? -3.713 -16.642 11.559 1.00 95.81 86 ASP A O 1
ATOM 688 N N . LEU A 1 87 ? -2.242 -17.373 10.021 1.00 94.88 87 LEU A N 1
ATOM 689 C CA . LEU A 1 87 ? -3.159 -18.172 9.209 1.00 94.88 87 LEU A CA 1
ATOM 690 C C . LEU A 1 87 ? -2.794 -19.667 9.224 1.00 94.88 87 LEU A C 1
ATOM 692 O O . LEU A 1 87 ? -3.178 -20.403 8.317 1.00 94.88 87 LEU A O 1
ATOM 696 N N . GLY A 1 88 ? -2.031 -20.125 10.221 1.00 89.38 88 GLY A N 1
ATOM 697 C CA . GLY A 1 88 ? -1.652 -21.529 10.361 1.00 89.38 88 GLY A CA 1
ATOM 698 C C . GLY A 1 88 ? -0.553 -21.922 9.375 1.00 89.38 88 GLY A C 1
ATOM 699 O O . GLY A 1 88 ? -0.789 -22.624 8.394 1.00 89.38 88 GLY A O 1
ATOM 700 N N . GLY A 1 89 ? 0.669 -21.453 9.637 1.00 91.06 89 GLY A N 1
ATOM 701 C CA . GLY A 1 89 ? 1.844 -21.687 8.779 1.00 91.06 89 GLY A CA 1
ATOM 702 C C . GLY A 1 89 ? 2.084 -20.595 7.732 1.00 91.06 89 GLY A C 1
ATOM 703 O O . GLY A 1 89 ? 3.129 -20.582 7.080 1.00 91.06 89 GLY A O 1
ATOM 704 N N . TRP A 1 90 ? 1.161 -19.638 7.632 1.00 94.19 90 TRP A N 1
ATOM 705 C CA . TRP A 1 90 ? 1.281 -18.417 6.839 1.00 94.19 90 TRP A CA 1
ATOM 706 C C . TRP A 1 90 ? 1.026 -17.201 7.723 1.00 94.19 90 TRP A C 1
ATOM 708 O O . TRP A 1 90 ? 0.280 -17.284 8.694 1.00 94.19 90 TRP A O 1
ATOM 718 N N . ARG A 1 91 ? 1.610 -16.054 7.373 1.00 96.00 91 ARG A N 1
ATOM 719 C CA . ARG A 1 91 ? 1.334 -14.775 8.038 1.00 96.00 91 ARG A CA 1
ATOM 720 C C . ARG A 1 91 ? 0.774 -13.772 7.043 1.00 96.00 91 ARG A C 1
ATOM 722 O O . ARG A 1 91 ? 1.450 -13.440 6.069 1.00 96.00 91 ARG A O 1
ATOM 729 N N . LEU A 1 92 ? -0.430 -13.269 7.305 1.00 95.25 92 LEU A N 1
ATOM 730 C CA . LEU A 1 92 ? -0.971 -12.105 6.610 1.00 95.25 92 LEU A CA 1
ATOM 731 C C . LEU A 1 92 ? -0.409 -10.848 7.271 1.00 95.25 92 LEU A C 1
ATOM 733 O O . LEU A 1 92 ? -0.691 -10.581 8.436 1.00 95.25 92 LEU A O 1
ATOM 737 N N . VAL A 1 93 ? 0.404 -10.096 6.539 1.00 94.94 93 VAL A N 1
ATOM 738 C CA . VAL A 1 93 ? 1.104 -8.913 7.044 1.00 94.94 93 VAL A CA 1
ATOM 739 C C . VAL A 1 93 ? 0.608 -7.653 6.350 1.00 94.94 93 VAL A C 1
ATOM 741 O O . VAL A 1 93 ? 0.432 -7.611 5.136 1.00 94.94 93 VAL A O 1
ATOM 744 N N . GLY A 1 94 ? 0.390 -6.596 7.113 1.00 93.19 94 GLY A N 1
ATOM 745 C CA . GLY A 1 94 ? -0.094 -5.320 6.609 1.00 93.19 94 GLY A CA 1
ATOM 746 C C . GLY A 1 94 ? 0.592 -4.159 7.298 1.00 93.19 94 GLY A C 1
ATOM 747 O O . GLY A 1 94 ? 1.337 -4.331 8.268 1.00 93.19 94 GLY A O 1
ATOM 748 N N . ARG A 1 95 ? 0.337 -2.968 6.776 1.00 94.00 95 ARG A N 1
ATOM 749 C CA . ARG A 1 95 ? 0.695 -1.720 7.425 1.00 94.00 95 ARG A CA 1
ATOM 750 C C . ARG A 1 95 ? -0.426 -0.729 7.172 1.00 94.00 95 ARG A C 1
ATOM 752 O O . ARG A 1 95 ? -0.709 -0.467 6.011 1.00 94.00 95 ARG A O 1
ATOM 759 N N . ALA A 1 96 ? -1.059 -0.252 8.235 1.00 94.88 96 ALA A N 1
ATOM 760 C CA . ALA A 1 96 ? -1.998 0.856 8.144 1.00 94.88 96 ALA A CA 1
ATOM 761 C C . ALA A 1 96 ? -1.217 2.174 8.089 1.00 94.88 96 ALA A C 1
ATOM 763 O O . ALA A 1 96 ? -0.209 2.313 8.791 1.00 94.88 96 ALA A O 1
ATOM 764 N N . ASP A 1 97 ? -1.684 3.139 7.294 1.00 95.50 97 ASP A N 1
ATOM 765 C CA . ASP A 1 97 ? -1.055 4.462 7.235 1.00 95.50 97 ASP A CA 1
ATOM 766 C C . ASP A 1 97 ? -1.177 5.189 8.585 1.00 95.50 97 ASP A C 1
ATOM 768 O O . ASP A 1 97 ? -0.191 5.756 9.062 1.00 95.50 97 ASP A O 1
ATOM 772 N N . ALA A 1 98 ? -2.358 5.147 9.218 1.00 97.00 98 ALA A N 1
ATOM 773 C CA . ALA A 1 98 ? -2.570 5.657 10.573 1.00 97.00 98 ALA A CA 1
ATOM 774 C C . ALA A 1 98 ? -3.693 4.924 11.327 1.00 97.00 98 ALA A C 1
ATOM 776 O O . ALA A 1 98 ? -4.658 4.453 10.725 1.00 97.00 98 ALA A O 1
ATOM 777 N N . VAL A 1 99 ? -3.575 4.850 12.652 1.00 97.44 99 VAL A N 1
ATOM 778 C CA . VAL A 1 99 ? -4.550 4.245 13.568 1.00 97.44 99 VAL A CA 1
ATOM 779 C C . VAL A 1 99 ? -4.726 5.147 14.788 1.00 97.44 99 VAL A C 1
ATOM 781 O O . VAL A 1 99 ? -3.752 5.691 15.312 1.00 97.44 99 VAL A O 1
ATOM 784 N N . LYS A 1 100 ? -5.970 5.312 15.236 1.00 97.00 100 LYS A N 1
ATOM 785 C CA . LYS A 1 100 ? -6.307 5.960 16.506 1.00 97.00 100 LYS A CA 1
ATOM 786 C C . LYS A 1 100 ? -7.633 5.406 17.006 1.00 97.00 100 LYS A C 1
ATOM 788 O O . LYS A 1 100 ? -8.604 5.389 16.255 1.00 97.00 100 LYS A O 1
ATOM 793 N N . ASP A 1 101 ? -7.656 4.952 18.255 1.00 94.75 101 ASP A N 1
ATOM 794 C CA . ASP A 1 101 ? -8.811 4.284 18.861 1.00 94.75 101 ASP A CA 1
ATOM 795 C C . ASP A 1 101 ? -9.292 3.088 18.007 1.00 94.75 101 ASP A C 1
ATOM 797 O O . ASP A 1 101 ? -8.534 2.139 17.797 1.00 94.75 101 ASP A O 1
ATOM 801 N N . ASP A 1 102 ? -10.525 3.119 17.502 1.00 95.00 102 ASP A N 1
ATOM 802 C CA . ASP A 1 102 ? -11.122 2.117 16.612 1.00 95.00 102 ASP A CA 1
ATOM 803 C C . ASP A 1 102 ? -11.098 2.522 15.125 1.00 95.00 102 ASP A C 1
ATOM 805 O O . ASP A 1 102 ? -11.676 1.840 14.275 1.00 95.00 102 ASP A O 1
ATOM 809 N N . VAL A 1 103 ? -10.398 3.610 14.789 1.00 96.25 103 VAL A N 1
ATOM 810 C CA . VAL A 1 103 ? -10.324 4.161 13.433 1.00 96.25 103 VAL A CA 1
ATOM 811 C C . VAL A 1 103 ? -9.002 3.794 12.766 1.00 96.25 103 VAL A C 1
ATOM 813 O O . VAL A 1 103 ? -7.916 4.060 13.284 1.00 96.25 103 VAL A O 1
ATOM 816 N N . VAL A 1 104 ? -9.103 3.239 11.557 1.00 95.56 104 VAL A N 1
ATOM 817 C CA . VAL A 1 104 ? -7.972 2.976 10.659 1.00 95.56 104 VAL A CA 1
ATOM 818 C C . VAL A 1 104 ? -8.084 3.888 9.443 1.00 95.56 104 VAL A C 1
ATOM 820 O O . VAL A 1 104 ? -9.125 3.924 8.786 1.00 95.56 104 VAL A O 1
ATOM 823 N N . LEU A 1 105 ? -7.008 4.605 9.129 1.00 95.44 105 LEU A N 1
ATOM 824 C CA . LEU A 1 105 ? -6.894 5.423 7.927 1.00 95.44 105 LEU A CA 1
ATOM 825 C C . LEU A 1 105 ? -5.945 4.769 6.923 1.00 95.44 10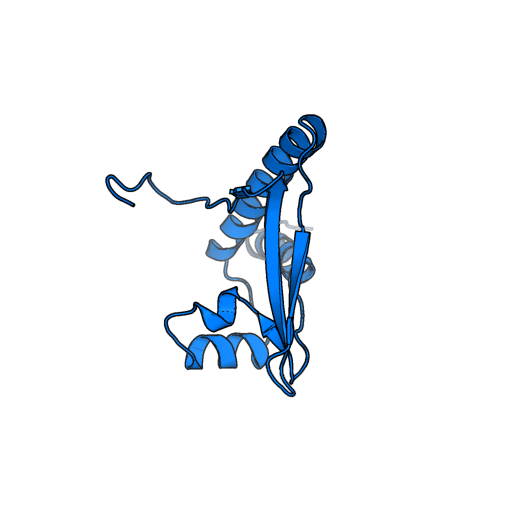5 LEU A C 1
ATOM 827 O O . LEU A 1 105 ? -4.862 4.302 7.276 1.00 95.44 105 LEU A O 1
ATOM 831 N N . GLU A 1 106 ? -6.361 4.805 5.661 1.00 93.50 106 GLU A N 1
ATOM 832 C CA . GLU A 1 106 ? -5.581 4.402 4.495 1.00 93.50 106 GLU A CA 1
ATOM 833 C C . GLU A 1 106 ? -5.669 5.531 3.466 1.00 93.50 106 GLU A C 1
ATOM 835 O O . GLU A 1 106 ? -6.757 5.886 3.003 1.00 93.50 106 GLU A O 1
ATOM 840 N N . PHE A 1 107 ? -4.535 6.106 3.089 1.00 91.25 107 PHE A N 1
ATOM 841 C CA . PHE A 1 107 ? -4.482 7.178 2.110 1.00 91.25 107 PHE A CA 1
ATOM 842 C C . PHE A 1 107 ? -4.351 6.615 0.696 1.00 91.25 107 PHE A C 1
ATOM 844 O O . PHE A 1 107 ? -3.749 5.566 0.429 1.00 91.25 107 PHE A O 1
ATOM 851 N N . LYS A 1 108 ? -4.950 7.336 -0.253 1.00 87.44 108 LYS A N 1
ATOM 852 C CA . LYS A 1 108 ? -4.835 7.054 -1.681 1.00 87.44 108 LYS A CA 1
ATOM 853 C C . LYS A 1 108 ? -4.643 8.353 -2.438 1.00 87.44 108 LYS A C 1
ATOM 855 O O . LYS A 1 108 ? -5.439 9.276 -2.329 1.00 87.44 108 LYS A O 1
ATOM 860 N N . THR A 1 109 ? -3.591 8.397 -3.247 1.00 84.81 109 THR A N 1
ATOM 861 C CA . THR A 1 109 ? -3.419 9.439 -4.261 1.00 84.81 109 THR A CA 1
ATOM 862 C C . THR A 1 109 ? -3.973 8.903 -5.578 1.00 84.81 109 THR A C 1
ATOM 864 O O . THR A 1 109 ? -3.462 7.914 -6.105 1.00 84.81 109 THR A O 1
ATOM 867 N N . VAL A 1 110 ? -5.033 9.529 -6.088 1.00 82.75 110 VAL A N 1
ATOM 868 C CA . VAL A 1 110 ? -5.753 9.130 -7.310 1.00 82.75 110 VAL A CA 1
ATOM 869 C C . VAL A 1 110 ? -5.812 10.291 -8.305 1.00 82.75 110 VAL A C 1
ATOM 871 O O . VAL A 1 110 ? -5.660 11.448 -7.925 1.00 82.75 110 VAL A O 1
ATOM 874 N N . ASN A 1 111 ? -6.041 9.993 -9.588 1.00 77.44 111 ASN A N 1
ATOM 875 C CA . ASN A 1 111 ? -6.088 11.006 -10.656 1.00 77.44 111 ASN A CA 1
ATOM 876 C C . ASN A 1 111 ? -7.370 11.863 -10.646 1.00 77.44 111 ASN A C 1
ATOM 878 O O . ASN A 1 111 ? -7.474 12.812 -11.419 1.00 77.44 111 ASN A O 1
ATOM 882 N N . GLY A 1 112 ? -8.344 11.522 -9.805 1.00 75.81 112 GLY A N 1
ATOM 883 C CA . GLY A 1 112 ? -9.604 12.235 -9.640 1.00 75.81 112 GLY A CA 1
ATOM 884 C C . GLY A 1 112 ? -10.381 11.653 -8.465 1.00 75.81 112 GLY A C 1
ATOM 885 O O . GLY A 1 112 ? -10.248 10.465 -8.170 1.00 75.81 112 GLY A O 1
ATOM 886 N N . VAL A 1 113 ? -11.148 12.497 -7.779 1.00 74.50 113 VAL A N 1
ATOM 887 C CA . VAL A 1 113 ? -12.055 12.050 -6.716 1.00 74.50 113 VAL A CA 1
ATOM 888 C C . VAL A 1 113 ? -13.168 11.240 -7.376 1.00 74.50 113 VAL A C 1
ATOM 890 O O . VAL A 1 113 ? -13.752 11.695 -8.359 1.00 74.50 113 VAL A O 1
ATOM 893 N N . LEU A 1 114 ? -13.415 10.029 -6.882 1.00 70.00 114 LEU A N 1
ATOM 894 C CA . LEU A 1 114 ? -14.548 9.231 -7.340 1.00 70.00 114 LEU A CA 1
ATOM 895 C C . LEU A 1 114 ? -15.843 9.903 -6.859 1.00 70.00 114 LEU A C 1
ATOM 897 O O . LEU A 1 114 ? -15.904 10.367 -5.722 1.00 70.00 114 LEU A O 1
ATOM 901 N N . GLU A 1 115 ? -16.857 9.981 -7.720 1.00 79.75 115 GLU A N 1
ATOM 902 C CA . GLU A 1 115 ? -18.169 10.541 -7.350 1.00 79.75 115 GLU A CA 1
ATOM 903 C C . GLU A 1 115 ? -18.902 9.650 -6.333 1.00 79.75 115 GLU A C 1
ATOM 905 O O . GLU A 1 115 ? -19.709 10.142 -5.546 1.00 79.75 115 GLU A O 1
ATOM 910 N N . GLU A 1 116 ? -18.564 8.359 -6.307 1.00 65.44 116 GLU A N 1
ATOM 911 C CA . GLU A 1 116 ? -19.065 7.361 -5.365 1.00 65.44 116 GLU A CA 1
ATOM 912 C C . GLU A 1 116 ? -17.903 6.500 -4.818 1.00 65.44 116 GLU A C 1
ATOM 914 O O . GLU A 1 116 ? -16.873 6.396 -5.492 1.00 65.44 116 GLU A O 1
ATOM 919 N N . PRO A 1 117 ? -18.034 5.914 -3.609 1.00 58.53 117 PRO A N 1
ATOM 920 C CA . PRO A 1 117 ? -17.001 5.082 -2.979 1.00 58.53 117 PRO A CA 1
ATOM 921 C C . PRO A 1 117 ? -16.563 3.853 -3.788 1.00 58.53 117 PRO A C 1
ATOM 923 O O . PRO A 1 117 ? -17.435 3.180 -4.384 1.00 58.53 117 PRO A O 1
#

Secondary structure (DSSP, 8-state):
----HHHHHHHHHHHHHTTPPPPPTTEEEHHHHT-S-HHHHHHHHHSPP---GGGGHHHHHHHHHHHHHHHHHHTT-EEEEEEEEE-SS-EEEEEEEEEETTEEE-----SS--S--

pLDDT: mean 85.12, std 10.25, range [58.53, 98.19]

Sequence (117 aa):
MRIDASVVNGWFIKALAREYRLFTSSEISVTEAAAPCLRRAYYNRVRRYIPTPVEALKIIGSRVHSVIQEVLRGEGWDVEVGVSIDLGGWRLVGRADAVKDDVVLEFKTVNGVLEEP

Radius of gyration: 17.04 Å; chains: 1; bounding box: 48×38×39 Å

Foldseek 3Di:
DDDDPVNVVVVLQVVVVVVDDQDDPQEDEPCCVPDPD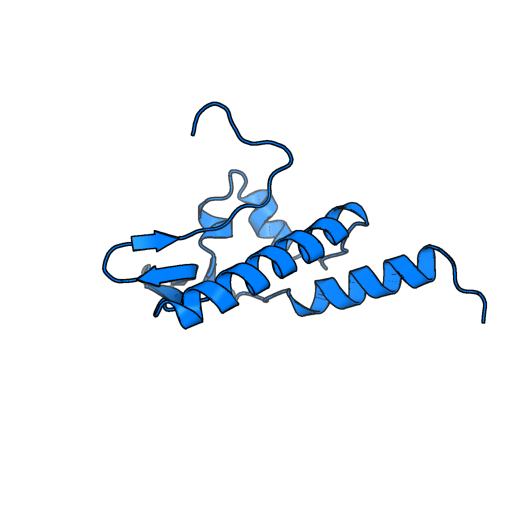VVVSVCSRPDDDRDDPVCSVVVVVVVVLVVVLVVVVVVVWDAQQWDWDDPDSHIHIYTFRTDDDPDTDDDDDDPDDDPPD